Protein AF-A0A379SP81-F1 (afdb_monomer_lite)

Foldseek 3Di:
DDDDPDDPDDPVVVQL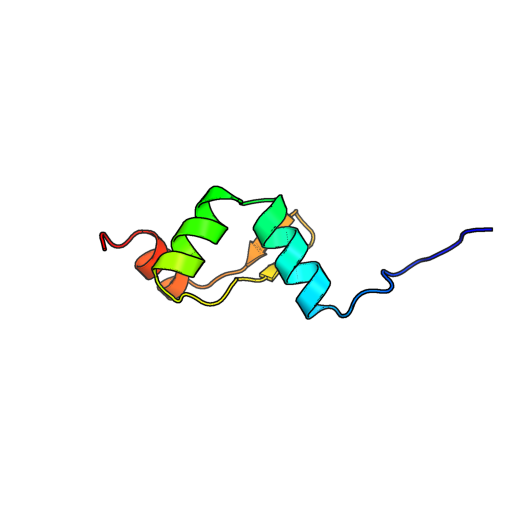CLCCVLPVPLNVLCVVLVHDQAGQDPVSDGDDDPVSVCSSPDDD

InterPro domains:
  IPR022724 RNA methyltransferase, SpoU/TrmH type, C-terminal domain [PF12105] (1-49)

pLDDT: mean 93.47, std 7.88, range [62.97, 98.44]

Organism: NCBI:txid59203

Radius of gyration: 13.61 Å; chains: 1; bounding box: 38×17×38 Å

Sequence (60 aa):
MYLRENSMLPEDEQQRLLFEGGYPVLAKVAKRKGLPYPRINQQGEIDADADWWATMQAAG

Secondary structure (DSSP, 8-state):
-----S-SS-HHHHHHHHHHHH-HHHHHHHHHHTPPPPEE-TTS-EE--HHHHHHHHS--

Structure (mmCIF, N/CA/C/O backbone):
data_AF-A0A379SP81-F1
#
_entry.id   AF-A0A379SP81-F1
#
loop_
_atom_site.group_PDB
_atom_site.id
_atom_site.type_symbol
_atom_site.label_atom_id
_atom_site.label_alt_id
_atom_site.label_comp_id
_atom_site.label_asym_id
_atom_site.label_entity_id
_atom_site.label_seq_id
_atom_site.pdbx_PDB_ins_code
_atom_site.Cartn_x
_atom_site.Cartn_y
_atom_site.Cartn_z
_atom_site.occupancy
_atom_site.B_iso_or_equiv
_atom_site.auth_seq_id
_atom_site.auth_comp_id
_atom_site.auth_asym_id
_atom_site.auth_atom_id
_atom_site.pdbx_PDB_model_num
ATOM 1 N N . MET A 1 1 ? 23.659 1.423 -24.048 1.00 76.69 1 MET A N 1
ATOM 2 C CA . MET A 1 1 ? 23.956 0.897 -22.698 1.00 76.69 1 MET A CA 1
ATOM 3 C C . MET A 1 1 ? 23.349 1.905 -21.728 1.00 76.69 1 MET A C 1
ATOM 5 O O . MET A 1 1 ? 23.961 2.929 -21.500 1.00 76.69 1 MET A O 1
ATOM 9 N N . TYR A 1 2 ? 22.046 1.880 -21.439 1.00 67.44 2 TYR A N 1
ATOM 10 C CA . TYR A 1 2 ? 21.315 0.870 -20.672 1.00 67.44 2 TYR A CA 1
ATOM 11 C C . TYR A 1 2 ? 19.898 0.675 -21.238 1.00 67.44 2 TYR A C 1
ATOM 13 O O . TYR A 1 2 ? 19.046 1.543 -21.081 1.00 67.44 2 TYR A O 1
ATOM 21 N N . LEU A 1 3 ? 19.647 -0.460 -21.889 1.00 72.00 3 LEU A N 1
ATOM 22 C CA . LEU A 1 3 ? 18.290 -0.910 -22.199 1.00 72.00 3 LEU A CA 1
ATOM 23 C C . LEU A 1 3 ? 17.920 -1.914 -21.112 1.00 72.00 3 LEU A C 1
ATOM 25 O O . LEU A 1 3 ? 18.256 -3.090 -21.220 1.00 72.00 3 LEU A O 1
ATOM 29 N N . ARG A 1 4 ? 17.330 -1.430 -20.016 1.00 76.69 4 ARG A N 1
ATOM 30 C CA . ARG A 1 4 ? 16.669 -2.310 -19.051 1.00 76.69 4 ARG A CA 1
ATOM 31 C C . ARG A 1 4 ? 15.173 -2.110 -19.205 1.00 76.69 4 ARG A C 1
ATOM 33 O O . ARG A 1 4 ? 14.674 -1.007 -19.013 1.00 76.69 4 ARG A O 1
ATOM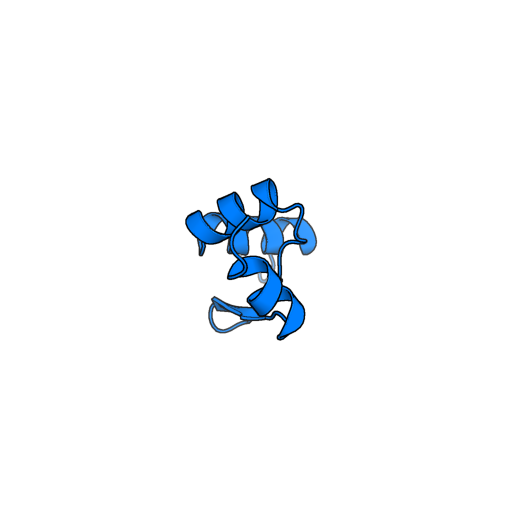 40 N N . GLU A 1 5 ? 14.491 -3.174 -19.593 1.00 81.56 5 GLU A N 1
ATOM 41 C CA . GLU A 1 5 ? 13.036 -3.166 -19.750 1.00 81.56 5 GLU A CA 1
ATOM 42 C C . GLU A 1 5 ? 12.335 -3.390 -18.405 1.00 81.56 5 GLU A C 1
ATOM 44 O O . GLU A 1 5 ? 11.197 -2.977 -18.229 1.00 81.56 5 GLU A O 1
ATOM 49 N N . ASN A 1 6 ? 13.040 -3.986 -17.435 1.00 82.50 6 ASN A N 1
ATOM 50 C CA . ASN A 1 6 ? 12.495 -4.378 -16.139 1.00 82.50 6 ASN A CA 1
ATOM 51 C C . ASN A 1 6 ? 13.380 -3.921 -14.970 1.00 82.50 6 ASN A C 1
ATOM 53 O O . ASN A 1 6 ? 14.581 -3.662 -15.120 1.00 82.50 6 ASN A O 1
ATOM 57 N N . SER A 1 7 ? 12.770 -3.830 -13.788 1.00 86.31 7 SER A N 1
ATOM 58 C CA . SER A 1 7 ? 13.477 -3.580 -12.530 1.00 86.31 7 SER A CA 1
ATOM 59 C C . SER A 1 7 ? 14.314 -4.794 -12.116 1.00 86.31 7 SER A C 1
ATOM 61 O O . SER A 1 7 ? 13.986 -5.932 -12.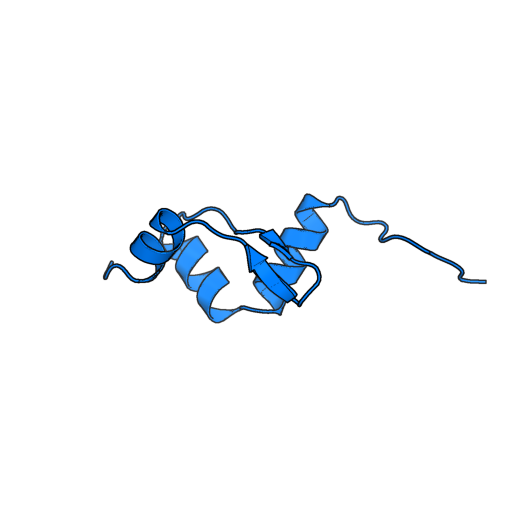438 1.00 86.31 7 SER A O 1
ATOM 63 N N . MET A 1 8 ? 15.396 -4.543 -11.376 1.00 91.94 8 MET A N 1
ATOM 64 C CA . MET A 1 8 ? 16.241 -5.595 -10.792 1.00 91.94 8 MET A CA 1
ATOM 65 C C . MET A 1 8 ? 15.738 -6.060 -9.419 1.00 91.94 8 MET A C 1
ATOM 67 O O . MET A 1 8 ? 16.293 -6.998 -8.854 1.00 91.94 8 MET A O 1
ATOM 71 N N . LEU A 1 9 ? 14.730 -5.385 -8.864 1.00 94.81 9 LEU A N 1
ATOM 72 C CA . LEU A 1 9 ? 14.148 -5.741 -7.576 1.00 94.81 9 LEU A CA 1
ATOM 73 C C . LEU A 1 9 ? 13.080 -6.828 -7.754 1.00 94.81 9 LEU A C 1
ATOM 75 O O . LEU A 1 9 ? 12.354 -6.798 -8.752 1.00 94.81 9 LEU A O 1
ATOM 79 N N . PRO A 1 10 ? 12.917 -7.743 -6.785 1.00 95.75 10 PRO A N 1
ATOM 80 C CA . PRO A 1 10 ? 11.749 -8.614 -6.723 1.00 95.75 10 PRO A CA 1
ATOM 81 C C . PRO A 1 10 ? 10.450 -7.805 -6.776 1.00 95.75 10 PRO A C 1
ATOM 83 O O . PRO A 1 10 ? 10.391 -6.684 -6.268 1.00 95.75 10 PRO A O 1
ATOM 86 N N . GLU A 1 11 ? 9.402 -8.365 -7.379 1.00 94.38 11 GLU A N 1
ATOM 87 C CA . GLU A 1 11 ? 8.127 -7.662 -7.560 1.00 94.38 11 GLU A CA 1
ATOM 88 C C . GLU A 1 11 ? 7.545 -7.154 -6.232 1.00 94.38 11 GLU A C 1
ATOM 90 O O . GLU A 1 11 ? 7.162 -5.990 -6.142 1.00 94.38 11 GLU A O 1
ATOM 95 N N . ASP A 1 12 ? 7.555 -7.979 -5.186 1.00 96.00 12 ASP A N 1
ATOM 96 C CA . ASP A 1 12 ? 7.035 -7.598 -3.868 1.00 96.00 12 ASP A CA 1
ATOM 97 C C . ASP A 1 12 ? 7.783 -6.401 -3.270 1.00 96.00 12 ASP A C 1
ATOM 99 O O . ASP A 1 12 ? 7.189 -5.528 -2.634 1.00 96.00 12 ASP A O 1
ATOM 103 N N . GLU A 1 13 ? 9.095 -6.315 -3.506 1.00 97.06 13 GLU A N 1
ATOM 104 C CA . GLU A 1 13 ? 9.890 -5.180 -3.054 1.00 97.06 13 GLU A CA 1
ATOM 105 C C . GLU A 1 13 ? 9.566 -3.920 -3.860 1.00 97.06 13 GLU A C 1
ATOM 107 O O . GLU A 1 13 ? 9.427 -2.845 -3.275 1.00 97.06 13 GLU A O 1
ATOM 112 N N . GLN A 1 14 ? 9.365 -4.047 -5.175 1.00 97.38 14 GLN A N 1
ATOM 113 C CA . GLN A 1 14 ? 8.891 -2.938 -6.006 1.00 97.38 14 GLN A CA 1
ATOM 114 C C . GLN A 1 14 ? 7.528 -2.432 -5.528 1.00 97.38 14 GLN A C 1
ATOM 116 O O . GLN A 1 14 ? 7.363 -1.233 -5.334 1.00 97.38 14 GLN A O 1
ATOM 121 N N . GLN A 1 15 ? 6.572 -3.331 -5.295 1.00 98.06 15 GLN A N 1
ATOM 122 C CA . GLN A 1 15 ? 5.217 -2.997 -4.850 1.00 98.06 15 GLN A CA 1
ATOM 123 C C . GLN A 1 15 ? 5.216 -2.333 -3.474 1.00 98.06 15 GLN A C 1
ATOM 125 O O . GLN A 1 15 ? 4.573 -1.299 -3.284 1.00 98.06 15 GLN A O 1
ATOM 130 N N . ARG A 1 16 ? 6.016 -2.853 -2.536 1.00 97.94 16 ARG A N 1
ATOM 131 C CA . ARG A 1 16 ? 6.224 -2.216 -1.233 1.00 97.94 16 ARG A CA 1
ATOM 132 C C . ARG A 1 16 ? 6.741 -0.788 -1.390 1.00 97.94 16 ARG A C 1
ATOM 134 O O . ARG A 1 16 ? 6.184 0.119 -0.780 1.00 97.94 16 ARG A O 1
ATOM 141 N N . LEU A 1 17 ? 7.771 -0.580 -2.211 1.00 97.94 17 LEU A N 1
ATOM 142 C CA . LEU A 1 17 ? 8.347 0.747 -2.442 1.00 97.94 17 LEU A CA 1
ATOM 143 C C . LEU A 1 17 ? 7.367 1.694 -3.149 1.00 97.94 17 LEU A C 1
ATOM 145 O O . LEU A 1 17 ? 7.299 2.868 -2.787 1.00 97.94 17 LEU A O 1
ATOM 149 N N . LEU A 1 18 ? 6.585 1.197 -4.114 1.00 98.06 18 LEU A N 1
ATOM 150 C CA . LEU A 1 18 ? 5.538 1.968 -4.789 1.00 98.06 18 LEU A CA 1
ATOM 151 C C . LEU A 1 18 ? 4.473 2.443 -3.794 1.00 98.06 18 LEU A C 1
ATOM 153 O O . LEU A 1 18 ? 4.121 3.621 -3.801 1.00 98.06 18 LEU A O 1
ATOM 157 N N . PHE A 1 19 ? 4.003 1.570 -2.900 1.00 98.44 19 PHE A N 1
ATOM 158 C CA . PHE A 1 19 ? 3.010 1.941 -1.893 1.00 98.44 19 PHE A CA 1
ATOM 159 C C . PHE A 1 19 ? 3.585 2.878 -0.818 1.00 98.44 19 PHE A C 1
ATOM 161 O O . PHE A 1 19 ? 2.988 3.914 -0.521 1.00 98.44 19 PHE A O 1
ATOM 168 N N . GLU A 1 20 ? 4.764 2.570 -0.264 1.00 98.31 20 GLU A N 1
ATOM 169 C CA . GLU A 1 20 ? 5.416 3.405 0.757 1.00 98.31 20 GLU A CA 1
ATOM 170 C C . GLU A 1 20 ? 5.777 4.801 0.228 1.00 98.31 20 GLU A C 1
ATOM 172 O O . GLU A 1 20 ? 5.647 5.786 0.959 1.00 98.31 20 GLU A O 1
ATOM 177 N N . GLY A 1 21 ? 6.203 4.893 -1.036 1.00 97.81 21 GLY A N 1
ATOM 178 C CA . GLY A 1 21 ? 6.567 6.147 -1.693 1.00 97.81 21 GLY A CA 1
ATOM 179 C C . GLY A 1 21 ? 5.371 6.948 -2.213 1.00 97.81 21 GLY A C 1
ATOM 180 O O . GLY A 1 21 ? 5.336 8.165 -2.037 1.00 97.81 21 GLY A O 1
ATOM 181 N N . GLY A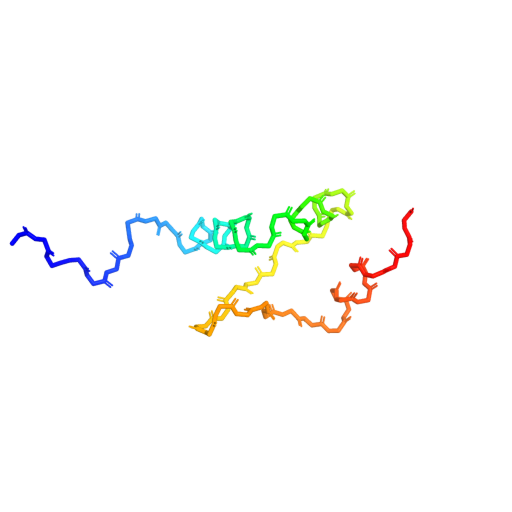 1 22 ? 4.387 6.288 -2.831 1.00 97.75 22 GLY A N 1
ATOM 182 C CA . GLY A 1 22 ? 3.203 6.935 -3.406 1.00 97.75 22 GLY A CA 1
ATOM 183 C C . GLY A 1 22 ? 2.155 7.334 -2.366 1.00 97.75 22 GLY A C 1
ATOM 184 O O . GLY A 1 22 ? 1.482 8.352 -2.520 1.00 97.75 22 GLY A O 1
ATOM 185 N N . TYR A 1 23 ? 2.054 6.576 -1.269 1.00 98.06 23 TYR A N 1
ATOM 186 C CA . TYR A 1 23 ? 1.027 6.753 -0.241 1.00 98.06 23 TYR A CA 1
ATOM 187 C C . TYR A 1 23 ? 1.602 6.713 1.187 1.00 98.06 23 TYR A C 1
ATOM 189 O O . TYR A 1 23 ? 1.153 5.926 2.027 1.00 98.06 23 TYR A O 1
ATOM 197 N N . PRO A 1 24 ? 2.551 7.601 1.540 1.00 97.81 24 PRO A N 1
ATOM 198 C CA . PRO A 1 24 ? 3.302 7.519 2.798 1.00 97.81 24 PRO A CA 1
ATOM 199 C C . PRO A 1 24 ? 2.433 7.629 4.062 1.00 97.81 24 PRO A C 1
ATOM 201 O O . PRO A 1 24 ? 2.799 7.114 5.121 1.00 97.81 24 PRO A O 1
ATOM 204 N N . VAL A 1 25 ? 1.278 8.299 3.987 1.00 97.50 25 VAL A N 1
ATOM 205 C CA . VAL A 1 25 ? 0.314 8.362 5.099 1.00 97.50 25 VAL A CA 1
ATOM 206 C C . VAL A 1 25 ? -0.411 7.025 5.262 1.00 97.50 25 VAL A 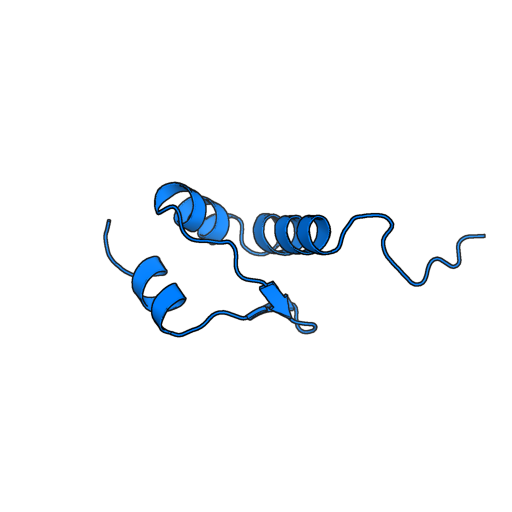C 1
ATOM 208 O O . VAL A 1 25 ? -0.454 6.499 6.374 1.00 97.50 25 VAL A O 1
ATOM 211 N N . LEU A 1 26 ? -0.917 6.442 4.171 1.00 97.31 26 LEU A N 1
ATOM 212 C CA . LEU A 1 26 ? -1.606 5.150 4.207 1.00 97.31 26 LEU A CA 1
ATOM 213 C C . LEU A 1 26 ? -0.656 4.023 4.613 1.00 97.31 26 LEU A C 1
ATOM 215 O O . LEU A 1 26 ? -1.041 3.190 5.425 1.00 97.31 26 LEU A O 1
ATOM 219 N N . ALA A 1 27 ? 0.602 4.047 4.168 1.00 98.12 27 ALA A N 1
ATOM 220 C CA . ALA A 1 27 ? 1.622 3.093 4.604 1.00 98.12 27 ALA A CA 1
ATOM 221 C C . ALA A 1 27 ? 1.836 3.124 6.129 1.00 98.12 27 ALA A C 1
ATOM 223 O O . ALA A 1 27 ? 1.868 2.082 6.788 1.00 98.12 27 ALA A O 1
ATOM 224 N N . LYS A 1 28 ? 1.898 4.321 6.732 1.00 97.31 28 LYS A N 1
ATOM 225 C CA . LYS A 1 28 ? 1.993 4.469 8.196 1.00 97.31 28 LYS A CA 1
ATOM 226 C C . LYS A 1 28 ? 0.760 3.922 8.912 1.00 97.31 28 LYS A C 1
ATOM 228 O O . LYS A 1 28 ? 0.906 3.298 9.961 1.00 97.31 28 LYS A O 1
ATOM 233 N N . VAL A 1 29 ? -0.437 4.166 8.380 1.00 96.75 29 VAL A N 1
ATOM 234 C CA . VAL A 1 29 ? -1.687 3.672 8.975 1.00 96.75 29 VAL A CA 1
ATOM 235 C C . VAL A 1 29 ? -1.795 2.153 8.835 1.00 96.75 29 VAL A C 1
ATOM 237 O O . VAL A 1 29 ? -2.055 1.487 9.834 1.00 96.75 29 VAL A O 1
ATOM 240 N N . ALA A 1 30 ? -1.499 1.596 7.658 1.00 96.56 30 ALA A N 1
ATOM 241 C CA . ALA A 1 30 ? -1.474 0.156 7.419 1.00 96.56 30 ALA A CA 1
ATOM 242 C C . ALA A 1 30 ? -0.520 -0.545 8.392 1.00 96.56 30 ALA A C 1
ATOM 244 O O . ALA A 1 30 ? -0.919 -1.479 9.082 1.00 96.56 30 ALA A O 1
ATOM 245 N N . LYS A 1 31 ? 0.696 -0.006 8.562 1.00 96.06 31 LYS A N 1
ATOM 246 C CA . LYS A 1 31 ? 1.669 -0.517 9.535 1.00 96.06 31 LYS A CA 1
ATOM 247 C C . LYS A 1 31 ? 1.151 -0.475 10.976 1.00 96.06 31 LYS A C 1
ATOM 249 O O . LYS A 1 31 ? 1.358 -1.429 11.716 1.00 96.06 31 LYS A O 1
ATOM 254 N N . ARG A 1 32 ? 0.482 0.610 11.389 1.00 95.81 32 ARG A N 1
ATOM 255 C CA . ARG A 1 32 ? -0.108 0.730 12.739 1.00 95.81 32 ARG A CA 1
ATOM 256 C C . ARG A 1 32 ? -1.246 -0.263 12.969 1.00 95.81 32 ARG A C 1
ATOM 258 O O . ARG A 1 32 ? -1.379 -0.768 14.075 1.00 95.81 32 ARG A O 1
ATOM 265 N N . LYS A 1 33 ? -2.049 -0.525 11.938 1.00 94.75 33 LYS A N 1
ATOM 266 C CA . LYS A 1 33 ? -3.199 -1.437 11.984 1.00 94.75 33 LYS A CA 1
ATOM 267 C C . LYS A 1 33 ? -2.839 -2.899 11.695 1.00 94.75 33 LYS A C 1
ATOM 269 O O . LYS A 1 33 ? -3.712 -3.751 11.788 1.00 94.75 33 LYS A O 1
ATOM 274 N N . GLY A 1 34 ? -1.591 -3.192 11.323 1.00 94.94 34 GLY A N 1
ATOM 275 C CA . GLY A 1 34 ? -1.181 -4.527 10.876 1.00 94.94 34 GLY A CA 1
ATOM 276 C C . GLY A 1 34 ? -1.828 -4.956 9.555 1.00 94.94 34 GLY A C 1
ATOM 277 O O . GLY A 1 34 ? -1.924 -6.150 9.288 1.00 94.94 34 GLY A O 1
ATOM 278 N N . LEU A 1 35 ? -2.289 -4.000 8.742 1.00 95.75 35 LEU A N 1
ATOM 279 C CA . LEU A 1 35 ? -2.876 -4.288 7.438 1.00 95.75 35 LEU A CA 1
ATOM 280 C C . LEU A 1 35 ? -1.786 -4.660 6.427 1.00 95.75 35 LEU A C 1
ATOM 282 O O . LEU A 1 35 ? -0.735 -4.006 6.403 1.00 95.75 35 LEU A O 1
ATOM 286 N N . PRO A 1 36 ? -2.041 -5.653 5.554 1.00 96.25 36 PRO A N 1
ATOM 287 C CA . PRO A 1 36 ? -1.150 -5.936 4.442 1.00 96.25 36 PRO A CA 1
ATOM 288 C C . PRO A 1 36 ? -1.081 -4.720 3.517 1.00 96.25 36 PRO A C 1
ATOM 290 O O . PRO A 1 36 ? -2.046 -3.960 3.383 1.00 96.25 36 PRO A O 1
ATOM 293 N N . TYR A 1 37 ? 0.068 -4.521 2.880 1.00 97.44 37 TYR A N 1
ATOM 294 C CA . TYR A 1 37 ? 0.190 -3.478 1.873 1.00 97.44 37 TYR A CA 1
ATOM 295 C C . TYR A 1 37 ? -0.526 -3.918 0.597 1.00 97.44 37 TYR A C 1
ATOM 297 O O . TYR A 1 37 ? -0.297 -5.039 0.136 1.00 97.44 37 TYR A O 1
ATOM 305 N N . PRO A 1 38 ? -1.391 -3.064 0.035 1.00 97.44 38 PRO A N 1
ATOM 306 C CA . PRO A 1 38 ? -2.059 -3.362 -1.212 1.00 97.44 38 PRO A CA 1
ATOM 307 C C . PRO A 1 38 ? -1.083 -3.212 -2.378 1.00 97.44 38 PRO A C 1
ATOM 309 O O . PRO A 1 38 ? -0.006 -2.619 -2.246 1.00 97.44 38 PRO A O 1
ATOM 312 N N . ARG A 1 39 ? -1.475 -3.735 -3.537 1.00 98.00 39 ARG A N 1
ATOM 313 C CA . ARG A 1 39 ? -0.708 -3.544 -4.766 1.00 98.00 39 ARG A CA 1
ATOM 314 C C . ARG A 1 39 ? -1.023 -2.180 -5.369 1.00 98.00 39 ARG A C 1
ATOM 316 O O . ARG A 1 39 ? -2.093 -1.620 -5.152 1.00 98.00 39 ARG A O 1
ATOM 323 N N . ILE A 1 40 ? -0.075 -1.654 -6.130 1.00 98.19 40 ILE A N 1
ATOM 324 C CA . ILE A 1 40 ? -0.245 -0.472 -6.963 1.00 98.19 40 ILE A CA 1
ATOM 325 C C . ILE A 1 40 ? -0.421 -0.933 -8.409 1.00 98.19 40 ILE A C 1
ATOM 327 O O . ILE A 1 40 ? 0.426 -1.656 -8.947 1.00 98.19 40 ILE A O 1
ATOM 331 N N . ASN A 1 41 ? -1.534 -0.536 -9.023 1.00 97.38 41 ASN A N 1
ATOM 332 C CA . ASN A 1 41 ? -1.845 -0.861 -10.410 1.00 97.38 41 ASN A CA 1
ATOM 333 C C . ASN A 1 41 ? -0.985 -0.034 -11.390 1.00 97.38 41 ASN A C 1
ATOM 335 O O . ASN A 1 41 ? -0.188 0.824 -11.004 1.00 97.38 41 ASN A O 1
ATOM 339 N N . GLN A 1 42 ? -1.144 -0.278 -12.691 1.00 95.38 42 GLN A N 1
ATOM 340 C CA . GLN A 1 42 ? -0.358 0.409 -13.726 1.00 95.38 42 GLN A CA 1
ATOM 341 C C . GLN A 1 42 ? -0.657 1.914 -13.836 1.00 95.38 42 GLN A C 1
ATOM 343 O O . GLN A 1 42 ? 0.157 2.657 -14.380 1.00 95.38 42 GLN A O 1
ATOM 348 N N . GLN A 1 43 ? -1.802 2.366 -13.325 1.00 97.19 43 GLN A N 1
ATOM 349 C CA . GLN A 1 43 ? -2.201 3.773 -13.269 1.00 97.19 43 GLN A CA 1
ATOM 350 C C . GLN A 1 43 ? -1.643 4.480 -12.023 1.00 97.19 43 GLN A C 1
ATOM 352 O O . GLN A 1 43 ? -1.777 5.696 -11.897 1.00 97.19 43 GLN A O 1
ATOM 357 N N . GLY A 1 44 ? -0.979 3.744 -11.127 1.00 96.12 44 GLY A N 1
ATOM 358 C CA . GLY A 1 44 ? -0.460 4.270 -9.871 1.00 96.12 44 GLY A CA 1
ATOM 359 C C . GLY A 1 44 ? -1.490 4.290 -8.743 1.00 96.12 44 GLY A C 1
ATOM 360 O O . GLY A 1 44 ? -1.239 4.935 -7.733 1.00 96.12 44 GLY A O 1
ATOM 361 N N . GLU A 1 45 ? -2.622 3.603 -8.895 1.00 98.00 45 GLU A N 1
ATOM 362 C CA . GLU A 1 45 ? -3.704 3.558 -7.911 1.00 98.00 45 GLU A CA 1
ATOM 363 C C . GLU A 1 45 ? -3.597 2.316 -7.020 1.00 98.00 45 GLU A C 1
ATOM 365 O O . GLU A 1 45 ? -3.016 1.299 -7.399 1.00 98.00 45 GLU A O 1
ATOM 370 N N . ILE A 1 46 ? -4.189 2.394 -5.829 1.00 97.94 46 ILE A N 1
ATOM 371 C CA . ILE A 1 46 ? -4.258 1.275 -4.886 1.00 97.94 46 ILE A CA 1
ATOM 372 C C . ILE A 1 46 ? -5.282 0.246 -5.374 1.00 97.94 46 ILE A C 1
ATOM 374 O O . ILE A 1 46 ? -6.472 0.544 -5.459 1.00 97.94 46 ILE A O 1
ATOM 378 N N . ASP A 1 47 ? -4.811 -0.972 -5.618 1.00 97.56 47 ASP A N 1
ATOM 379 C CA . ASP A 1 47 ? -5.626 -2.151 -5.895 1.00 97.56 47 ASP A CA 1
ATOM 380 C C . ASP A 1 47 ? -5.858 -2.921 -4.586 1.00 97.56 47 ASP A C 1
ATOM 382 O O . ASP A 1 47 ? -5.001 -3.677 -4.114 1.00 97.56 47 ASP A O 1
ATOM 386 N N . ALA A 1 48 ? -6.991 -2.631 -3.943 1.00 96.56 48 ALA A N 1
ATOM 387 C CA . ALA A 1 48 ? -7.410 -3.218 -2.675 1.00 96.56 48 ALA A CA 1
ATOM 388 C C . ALA A 1 48 ? -8.932 -3.386 -2.635 1.00 96.56 48 ALA A C 1
ATOM 390 O O . ALA A 1 48 ? -9.674 -2.565 -3.184 1.00 96.56 48 ALA A O 1
ATOM 391 N N . ASP A 1 49 ? -9.394 -4.428 -1.948 1.00 96.38 49 ASP A N 1
ATOM 392 C CA . ASP A 1 49 ? -10.816 -4.702 -1.774 1.00 96.38 49 ASP A CA 1
ATOM 393 C C . ASP A 1 49 ? -11.499 -3.745 -0.777 1.00 96.38 49 ASP A C 1
ATOM 395 O O . ASP A 1 49 ? -10.880 -2.922 -0.092 1.00 96.38 49 ASP A O 1
ATOM 399 N N . ALA A 1 50 ? -12.828 -3.841 -0.718 1.00 95.62 50 ALA A N 1
ATOM 400 C CA . ALA A 1 50 ? -13.641 -3.018 0.169 1.00 95.62 50 ALA A CA 1
ATOM 401 C C . ALA A 1 50 ? -13.334 -3.267 1.657 1.00 95.62 50 ALA A C 1
ATOM 403 O O . ALA A 1 50 ? -13.416 -2.327 2.448 1.00 95.62 50 ALA A O 1
ATOM 404 N N . ASP A 1 51 ? -12.948 -4.487 2.035 1.00 95.56 51 ASP A N 1
ATOM 405 C CA . ASP A 1 51 ? -12.648 -4.854 3.423 1.00 95.56 51 ASP A CA 1
ATOM 406 C C . ASP A 1 51 ? -11.356 -4.185 3.907 1.00 95.56 51 ASP A C 1
ATOM 408 O O . ASP A 1 51 ? -11.273 -3.679 5.037 1.00 95.56 51 ASP A O 1
ATOM 412 N N . TRP A 1 52 ? -10.361 -4.091 3.026 1.00 96.38 52 TRP A N 1
ATOM 413 C CA . TRP A 1 52 ? -9.142 -3.340 3.272 1.00 96.38 52 TRP A CA 1
ATOM 414 C C . TRP A 1 52 ? -9.450 -1.855 3.477 1.00 96.38 52 TRP A C 1
ATOM 416 O O . TRP A 1 52 ? -9.005 -1.262 4.465 1.00 96.38 52 TRP A O 1
ATOM 426 N N . TRP A 1 53 ? -10.269 -1.257 2.603 1.00 96.75 53 TRP A N 1
ATOM 427 C CA . TRP A 1 53 ? -10.675 0.146 2.732 1.00 96.75 53 TRP A CA 1
ATOM 428 C C . TRP A 1 53 ? -11.490 0.410 3.996 1.00 96.75 53 TRP A C 1
ATOM 430 O O . TRP A 1 53 ? -11.250 1.410 4.678 1.00 96.75 53 TRP A O 1
ATOM 440 N N . ALA A 1 54 ? -12.404 -0.492 4.350 1.00 95.56 54 ALA A N 1
ATOM 441 C CA . ALA A 1 54 ? -13.175 -0.406 5.580 1.00 95.56 54 ALA A CA 1
ATOM 442 C C . ALA A 1 54 ? -12.254 -0.424 6.807 1.00 95.56 54 ALA A C 1
ATOM 444 O O . ALA A 1 54 ? -12.369 0.433 7.683 1.00 95.56 54 ALA A O 1
ATOM 445 N N . THR A 1 55 ? -11.274 -1.331 6.848 1.00 94.31 55 THR A N 1
ATOM 446 C CA . THR A 1 55 ? -10.328 -1.413 7.972 1.00 94.31 55 THR A CA 1
ATOM 447 C C . THR A 1 55 ? -9.385 -0.207 8.032 1.00 94.31 55 THR A C 1
ATOM 449 O O . THR A 1 55 ? -9.052 0.279 9.121 1.00 94.31 55 THR A O 1
ATOM 452 N N . MET A 1 56 ? -8.972 0.306 6.869 1.00 94.94 56 MET A N 1
ATOM 453 C CA . MET A 1 56 ? -8.158 1.515 6.743 1.00 94.94 56 MET A CA 1
ATOM 454 C C . MET A 1 56 ? -8.879 2.736 7.329 1.00 94.94 56 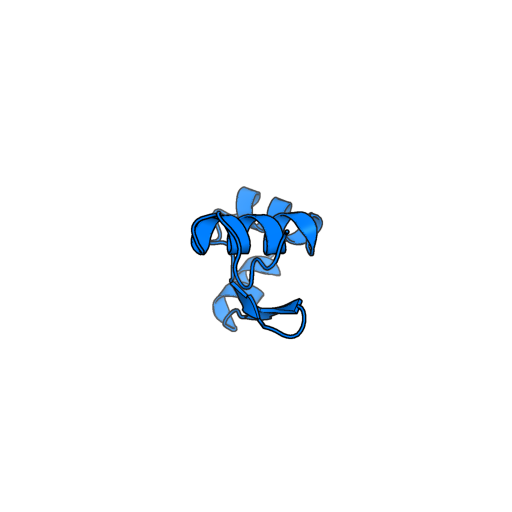MET A C 1
ATOM 456 O O . MET A 1 56 ? -8.272 3.509 8.070 1.00 94.94 56 MET A O 1
ATOM 460 N N . GLN A 1 57 ? -10.174 2.879 7.039 1.00 93.12 57 GLN A N 1
ATOM 461 C CA . GLN A 1 57 ? -11.002 3.995 7.504 1.00 93.12 57 GLN A CA 1
ATOM 462 C C . GLN A 1 57 ? -11.514 3.827 8.935 1.00 93.12 57 GLN A C 1
ATOM 464 O O . GLN A 1 57 ? -11.790 4.829 9.594 1.00 93.12 57 GLN A O 1
ATOM 469 N N . ALA A 1 58 ? -11.647 2.590 9.425 1.00 91.75 58 ALA A N 1
ATOM 470 C CA . ALA A 1 58 ? -12.117 2.325 10.777 1.00 91.75 58 ALA A CA 1
ATOM 471 C C . ALA A 1 58 ? -11.288 3.122 11.795 1.00 91.75 58 ALA A C 1
ATOM 473 O O . ALA A 1 58 ? -10.056 3.133 11.734 1.00 91.75 58 ALA A O 1
ATOM 474 N N . ALA A 1 59 ? -11.940 3.783 12.748 1.00 79.81 59 ALA A N 1
ATOM 475 C CA . ALA A 1 59 ? -11.222 4.357 13.879 1.00 79.81 59 ALA A CA 1
ATOM 476 C C . ALA A 1 59 ? -10.536 3.215 14.653 1.00 79.81 59 ALA A C 1
ATOM 478 O O . ALA A 1 59 ? -11.141 2.164 14.868 1.00 79.81 59 ALA A O 1
ATOM 479 N N . GLY A 1 60 ? -9.254 3.396 14.974 1.00 62.97 60 GLY A N 1
ATOM 480 C CA . GLY A 1 60 ? -8.476 2.494 15.827 1.00 62.97 60 GLY A CA 1
ATOM 481 C C . GLY A 1 60 ? -8.245 3.130 17.182 1.00 62.97 60 GLY A C 1
ATOM 482 O O . GLY A 1 60 ? -8.074 4.371 17.197 1.00 62.97 60 GLY A O 1
#